Protein AF-A0A536CZK3-F1 (afdb_monomer)

Mean predicted aligned error: 3.75 Å

Solvent-accessible surface area (backbone atoms only — not comparable to full-atom values): 3540 Å² total; per-residue (Å²): 131,84,64,91,40,53,87,32,65,71,45,44,42,54,50,46,71,69,31,79,85,45,71,49,68,67,58,36,53,51,50,58,69,43,56,87,75,51,52,70,70,56,31,47,52,51,45,51,54,51,50,51,52,52,58,74,68,53,132

Secondary structure (DSSP, 8-state):
-----TT-HHHHHHHHHH-SS---HHHHHHHHHHGGGS-HHHHHHHHHHHHHHHHHT--

pLDDT: mean 89.9, std 8.68, range [49.62, 96.44]

Foldseek 3Di:
DQDCDLVGLVNLLVLLVPQPVNVDPVSSVVVSVCSVVDDNVVSVVSVVVSVVSVVVPDD

Sequence (59 aa):
MAEASPENDAWLQGLVDRSPVLADAVLRAHWRRLIPWLSSATRYELAAILLDIEHACAP

Structure (mmCIF, N/CA/C/O backbone):
data_AF-A0A536CZK3-F1
#
_entry.id   AF-A0A536CZK3-F1
#
loop_
_atom_site.group_PDB
_atom_site.id
_atom_site.type_symbol
_atom_site.label_atom_id
_atom_site.label_alt_id
_atom_site.label_comp_id
_atom_site.label_asym_id
_atom_site.label_entity_id
_atom_site.label_seq_id
_atom_site.pdbx_PDB_ins_code
_atom_site.Cartn_x
_atom_site.Cartn_y
_atom_site.Cartn_z
_atom_site.occupancy
_atom_site.B_iso_or_equiv
_atom_site.auth_seq_id
_atom_site.auth_comp_id
_atom_site.auth_asym_id
_atom_site.auth_atom_id
_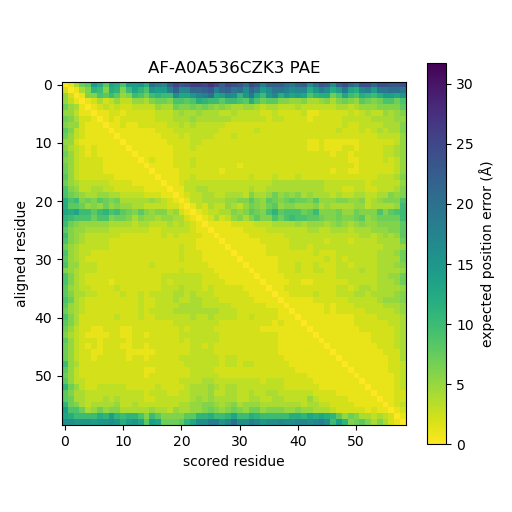atom_site.pdbx_PDB_model_num
ATOM 1 N N . MET A 1 1 ? 0.537 -15.201 11.722 1.00 49.62 1 MET A N 1
ATOM 2 C CA . MET A 1 1 ? 0.558 -14.643 10.353 1.00 49.62 1 MET A CA 1
ATOM 3 C C . MET A 1 1 ? -0.285 -13.385 10.376 1.00 49.62 1 MET A C 1
ATOM 5 O O . MET A 1 1 ? -1.364 -13.444 10.949 1.00 49.62 1 MET A O 1
ATOM 9 N N . ALA A 1 2 ? 0.217 -12.257 9.872 1.00 61.97 2 A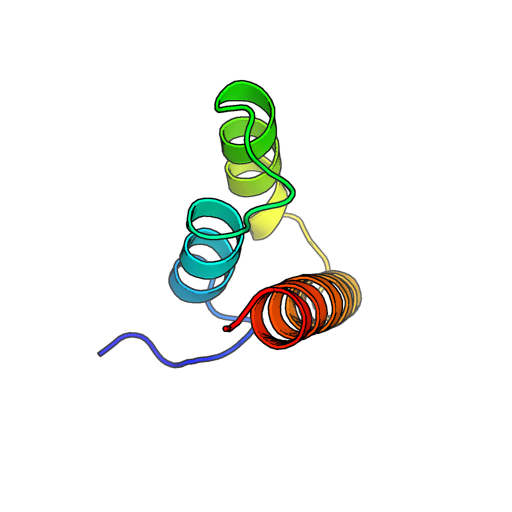LA A N 1
ATOM 10 C CA . ALA A 1 2 ? -0.582 -11.036 9.794 1.00 61.97 2 ALA A CA 1
ATOM 11 C C . ALA A 1 2 ? -1.749 -11.258 8.817 1.00 61.97 2 ALA A C 1
ATOM 13 O O . ALA A 1 2 ? -1.544 -11.807 7.736 1.00 61.97 2 ALA A O 1
ATOM 14 N N . GLU A 1 3 ? -2.958 -10.878 9.218 1.00 81.50 3 GLU A N 1
ATOM 15 C CA . GLU A 1 3 ? -4.156 -10.967 8.382 1.00 81.50 3 GLU A CA 1
ATOM 16 C C . GLU A 1 3 ? -4.001 -10.079 7.139 1.00 81.50 3 GLU A C 1
ATOM 18 O O . GLU A 1 3 ? -3.591 -8.921 7.259 1.00 81.50 3 GLU A O 1
ATOM 23 N N . ALA A 1 4 ? -4.293 -10.623 5.953 1.00 85.38 4 ALA A N 1
ATOM 24 C CA . ALA A 1 4 ? -4.211 -9.895 4.690 1.00 85.38 4 ALA A CA 1
ATOM 25 C C . ALA A 1 4 ? -5.441 -8.998 4.507 1.00 85.38 4 ALA A C 1
ATOM 27 O O . ALA A 1 4 ? -6.415 -9.386 3.867 1.00 85.38 4 ALA A O 1
ATOM 28 N N . SER A 1 5 ? -5.397 -7.814 5.116 1.00 91.25 5 SER A N 1
ATOM 29 C CA . SER A 1 5 ? -6.510 -6.864 5.149 1.00 91.25 5 SER A CA 1
ATOM 30 C C . SER A 1 5 ? -6.005 -5.420 5.025 1.00 91.25 5 SER A C 1
ATOM 32 O O . SER A 1 5 ? -5.032 -5.078 5.701 1.00 91.25 5 SER A O 1
ATOM 34 N N . PRO A 1 6 ? -6.666 -4.539 4.243 1.00 91.81 6 PRO A N 1
ATOM 35 C CA . PRO A 1 6 ? -6.351 -3.103 4.196 1.00 91.81 6 PRO A CA 1
ATOM 36 C C . PRO A 1 6 ? -6.450 -2.397 5.559 1.00 91.81 6 PRO A C 1
ATOM 38 O O . PRO A 1 6 ? -5.777 -1.392 5.804 1.00 91.81 6 PRO A O 1
ATOM 41 N N . GLU A 1 7 ? -7.251 -2.943 6.475 1.00 92.56 7 GLU A N 1
ATOM 42 C CA . GLU A 1 7 ? -7.390 -2.460 7.855 1.00 92.56 7 GLU A CA 1
ATOM 43 C C . GLU A 1 7 ? -6.182 -2.842 8.731 1.00 92.56 7 GLU A C 1
ATOM 45 O O . GLU A 1 7 ? -5.951 -2.242 9.776 1.00 92.56 7 GLU A O 1
ATOM 50 N N . ASN A 1 8 ? -5.362 -3.804 8.301 1.00 94.62 8 ASN A N 1
ATOM 51 C CA . ASN A 1 8 ? -4.133 -4.172 8.989 1.00 94.62 8 ASN A CA 1
ATOM 52 C C . ASN A 1 8 ? -2.975 -3.278 8.521 1.00 94.62 8 ASN A C 1
ATOM 54 O O . ASN A 1 8 ? -2.472 -3.419 7.404 1.00 94.62 8 ASN A O 1
ATOM 58 N N . ASP A 1 9 ? -2.517 -2.386 9.404 1.00 93.62 9 ASP A N 1
ATOM 59 C CA . ASP A 1 9 ? -1.403 -1.462 9.149 1.00 93.62 9 ASP A CA 1
ATOM 60 C C . ASP A 1 9 ? -0.162 -2.177 8.604 1.00 93.62 9 ASP A C 1
ATOM 62 O O . ASP A 1 9 ? 0.419 -1.734 7.616 1.00 93.62 9 ASP A O 1
ATOM 66 N N . ALA A 1 10 ? 0.239 -3.296 9.214 1.00 93.44 10 ALA A N 1
ATOM 67 C CA . ALA A 1 10 ? 1.458 -4.006 8.831 1.00 93.44 10 ALA A CA 1
ATOM 68 C C . ALA A 1 10 ? 1.351 -4.601 7.421 1.00 93.44 10 ALA A C 1
ATOM 70 O O . ALA A 1 10 ? 2.320 -4.595 6.660 1.00 93.44 10 ALA A O 1
ATOM 71 N N . TRP A 1 11 ? 0.166 -5.092 7.057 1.00 94.69 11 TRP A N 1
ATOM 72 C CA . TRP A 1 11 ? -0.075 -5.620 5.719 1.00 94.69 11 TRP A CA 1
ATOM 73 C C . TRP A 1 11 ? -0.047 -4.509 4.664 1.00 94.69 11 TRP A C 1
ATOM 75 O O . TRP A 1 11 ? 0.630 -4.651 3.643 1.00 94.69 11 TRP A O 1
ATOM 85 N N . LEU A 1 12 ? -0.706 -3.377 4.935 1.00 94.38 12 LEU A N 1
ATOM 86 C CA . LEU A 1 12 ? -0.744 -2.235 4.019 1.00 94.38 12 LEU A CA 1
ATOM 87 C C . LEU A 1 12 ? 0.631 -1.559 3.878 1.00 94.38 12 LEU A C 1
ATOM 89 O O . LEU A 1 12 ? 1.031 -1.182 2.778 1.00 94.38 12 LEU A O 1
ATOM 93 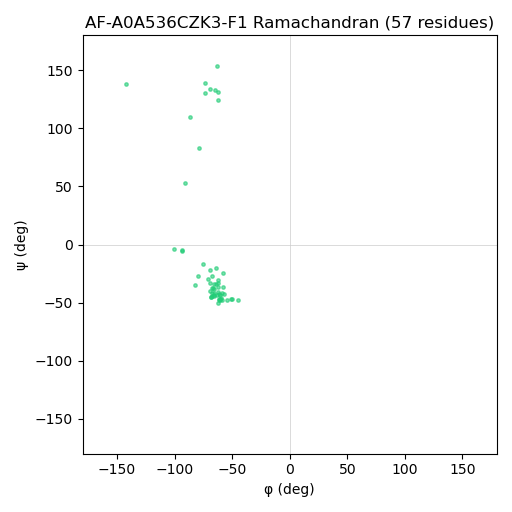N N . GLN A 1 13 ? 1.406 -1.473 4.962 1.00 94.06 13 GLN A N 1
ATOM 94 C CA . GLN A 1 13 ? 2.805 -1.034 4.908 1.00 94.06 13 GLN A CA 1
ATOM 95 C C . GLN A 1 13 ? 3.654 -1.984 4.054 1.00 94.06 13 GLN A C 1
ATOM 97 O O . GLN A 1 13 ? 4.451 -1.528 3.236 1.00 94.06 13 GLN A O 1
ATOM 102 N N . GLY A 1 14 ? 3.429 -3.296 4.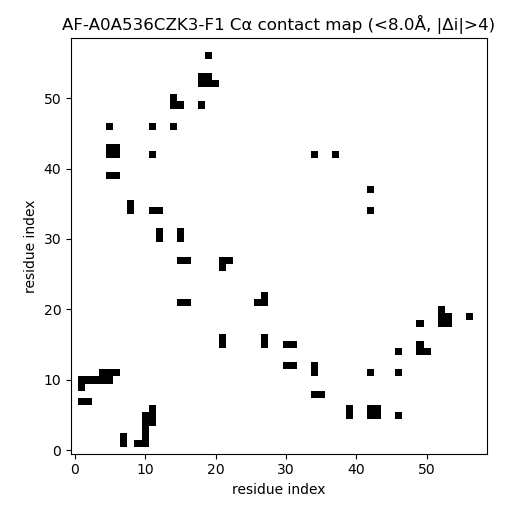169 1.00 94.06 14 GLY A N 1
ATOM 103 C CA . GLY A 1 14 ? 4.092 -4.291 3.329 1.00 94.06 14 GLY A CA 1
ATOM 104 C C . GLY A 1 14 ? 3.765 -4.158 1.836 1.00 94.06 14 GLY A C 1
ATOM 105 O O . GLY A 1 14 ? 4.615 -4.483 1.010 1.00 94.06 14 GLY A O 1
ATOM 106 N N . LEU A 1 15 ? 2.567 -3.682 1.472 1.00 93.44 15 LEU A N 1
ATOM 107 C CA . LEU A 1 15 ? 2.214 -3.338 0.085 1.00 93.44 15 LEU A CA 1
ATOM 108 C C . LEU A 1 15 ? 2.982 -2.109 -0.410 1.00 93.44 15 LEU A C 1
ATOM 110 O O . LEU A 1 15 ? 3.541 -2.121 -1.503 1.00 93.44 15 LEU A O 1
ATOM 114 N N . VAL A 1 16 ? 3.046 -1.062 0.414 1.00 93.75 16 VAL A N 1
ATOM 115 C CA . VAL A 1 16 ? 3.812 0.156 0.113 1.00 93.75 16 VAL A CA 1
ATOM 116 C C . VAL A 1 16 ? 5.292 -0.158 -0.101 1.00 93.75 16 VAL A C 1
ATOM 118 O O . VAL A 1 16 ? 5.907 0.371 -1.025 1.00 93.75 16 VAL A O 1
ATOM 121 N N . ASP A 1 17 ? 5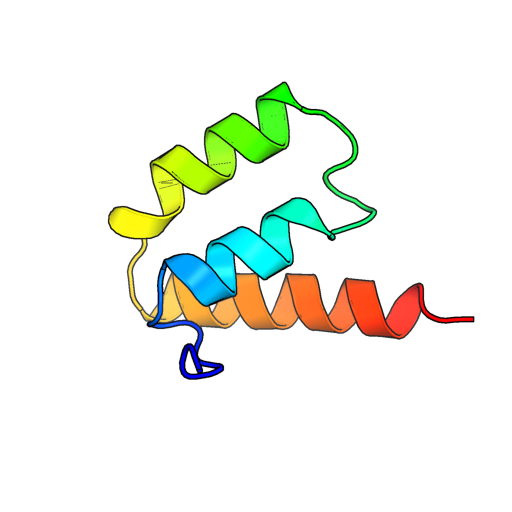.868 -1.035 0.719 1.00 91.94 17 ASP A N 1
ATOM 122 C CA . ASP A 1 17 ? 7.300 -1.330 0.674 1.00 91.94 17 ASP A CA 1
ATOM 123 C C . ASP A 1 17 ? 7.738 -2.093 -0.577 1.00 91.94 17 ASP A C 1
ATOM 125 O O . ASP A 1 17 ? 8.849 -1.856 -1.065 1.00 91.94 17 ASP A O 1
ATOM 129 N N . ARG A 1 18 ? 6.875 -2.967 -1.103 1.00 89.81 18 ARG A N 1
ATOM 130 C CA . ARG A 1 18 ? 7.139 -3.758 -2.314 1.00 89.81 18 ARG A CA 1
ATOM 131 C C . ARG A 1 18 ? 6.619 -3.122 -3.603 1.00 89.81 18 ARG A C 1
ATOM 133 O O . ARG A 1 18 ? 6.899 -3.641 -4.678 1.00 89.81 18 ARG A O 1
ATOM 140 N N . SER A 1 19 ? 5.893 -2.007 -3.507 1.00 89.38 19 SER A N 1
ATOM 141 C CA . SER A 1 19 ? 5.349 -1.317 -4.675 1.00 89.38 19 SER A CA 1
ATOM 142 C C . SER A 1 19 ? 6.471 -0.824 -5.603 1.00 89.38 19 SER A C 1
ATOM 144 O O . SER A 1 19 ? 7.321 -0.043 -5.163 1.00 89.38 19 SER A O 1
ATOM 146 N N . PRO A 1 20 ? 6.464 -1.201 -6.896 1.00 84.62 20 PRO A N 1
ATOM 147 C CA . PRO A 1 20 ? 7.476 -0.751 -7.852 1.00 84.62 20 PRO A CA 1
ATOM 148 C C . PRO A 1 20 ? 7.353 0.745 -8.185 1.00 84.62 20 PRO A C 1
ATOM 150 O O . PRO A 1 20 ? 8.328 1.371 -8.591 1.00 84.62 20 PRO A O 1
ATOM 153 N N . VAL A 1 21 ? 6.171 1.338 -7.979 1.00 83.44 21 VAL A N 1
ATOM 154 C CA .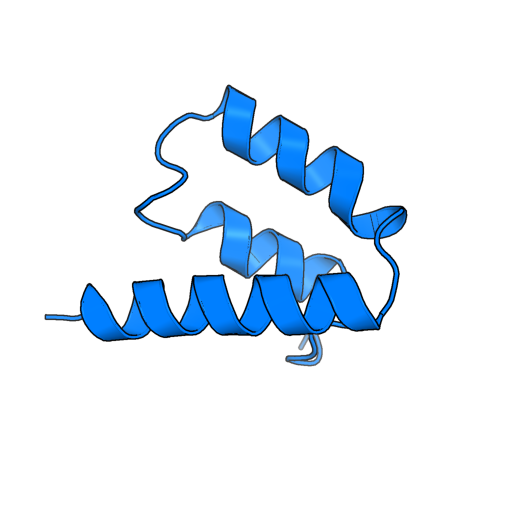 VAL A 1 21 ? 5.903 2.762 -8.244 1.00 83.44 21 VAL A CA 1
ATOM 155 C C . VAL A 1 21 ? 6.420 3.652 -7.110 1.00 83.44 21 VAL A C 1
ATOM 157 O O . VAL A 1 21 ? 6.820 4.792 -7.340 1.00 83.44 21 VAL A O 1
ATOM 160 N N . LEU A 1 22 ? 6.501 3.124 -5.886 1.00 84.19 22 LEU A N 1
ATOM 161 C CA . LEU A 1 22 ? 7.081 3.816 -4.733 1.00 84.19 22 LEU A CA 1
ATOM 162 C C . LEU A 1 22 ? 8.584 3.512 -4.608 1.00 84.19 22 LEU A C 1
ATOM 164 O O . LEU A 1 22 ? 9.071 3.097 -3.557 1.00 84.19 22 LEU A O 1
ATOM 168 N N . ALA A 1 23 ? 9.339 3.722 -5.690 1.00 76.06 23 ALA A N 1
ATOM 169 C CA . ALA A 1 23 ? 10.773 3.424 -5.729 1.00 76.06 23 ALA A CA 1
ATOM 170 C C . ALA A 1 23 ? 11.583 4.254 -4.708 1.00 76.06 23 ALA A C 1
ATOM 172 O O . ALA A 1 23 ? 12.548 3.761 -4.115 1.00 76.06 23 ALA A O 1
ATOM 173 N N . ASP A 1 24 ? 11.156 5.491 -4.444 1.00 89.12 24 ASP A N 1
ATOM 174 C CA . ASP A 1 24 ? 11.819 6.420 -3.529 1.00 89.12 24 ASP A CA 1
ATOM 175 C C . ASP A 1 24 ? 11.606 6.042 -2.044 1.00 89.12 24 ASP A C 1
ATOM 177 O O . ASP A 1 24 ? 10.485 5.810 -1.575 1.00 89.12 24 ASP A O 1
ATOM 181 N N . ALA A 1 25 ? 12.700 5.989 -1.276 1.00 87.62 25 ALA A N 1
ATOM 182 C CA . ALA A 1 25 ? 12.684 5.671 0.152 1.00 87.62 25 ALA A CA 1
ATOM 183 C C . ALA A 1 25 ? 11.973 6.738 1.009 1.00 87.62 25 ALA A C 1
ATOM 185 O O . ALA A 1 25 ? 11.311 6.396 1.992 1.00 87.62 25 ALA A O 1
ATOM 186 N N . VAL A 1 26 ? 12.072 8.016 0.637 1.00 91.94 26 VAL A N 1
ATOM 187 C CA . VAL A 1 26 ? 11.373 9.137 1.282 1.00 91.94 26 VAL A CA 1
ATOM 188 C C . VAL A 1 26 ? 9.872 9.001 1.071 1.00 91.94 26 VAL A C 1
ATOM 190 O O . VAL A 1 26 ? 9.102 9.145 2.023 1.00 91.94 26 VAL A O 1
ATOM 193 N N . LEU A 1 27 ? 9.451 8.660 -0.149 1.00 89.88 27 LEU A N 1
ATOM 194 C CA . LEU A 1 27 ? 8.036 8.488 -0.469 1.00 89.88 27 LEU A CA 1
ATOM 195 C C . LEU A 1 27 ? 7.433 7.289 0.279 1.00 89.88 27 LEU A C 1
ATOM 197 O O . LEU A 1 27 ? 6.351 7.410 0.856 1.00 89.88 27 LEU A O 1
ATOM 201 N N . ARG A 1 28 ? 8.157 6.164 0.370 1.00 92.25 28 ARG A N 1
ATOM 202 C CA . ARG A 1 28 ? 7.745 5.020 1.207 1.00 92.25 28 ARG A CA 1
ATOM 203 C C . ARG A 1 28 ? 7.620 5.401 2.680 1.00 92.25 28 ARG A C 1
ATOM 205 O O . ARG A 1 28 ? 6.609 5.098 3.310 1.00 92.25 28 ARG A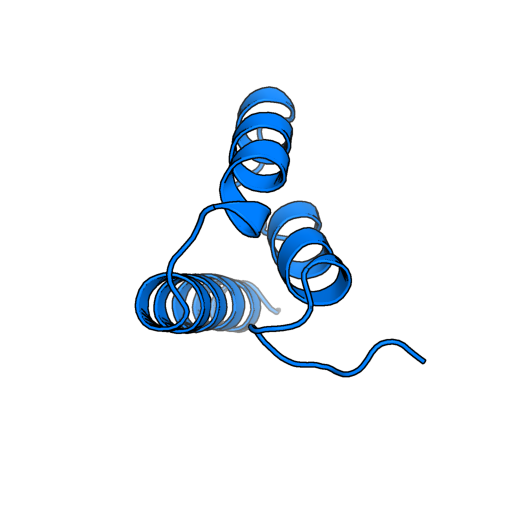 O 1
ATOM 212 N N . ALA A 1 29 ? 8.602 6.117 3.229 1.00 92.69 29 ALA A N 1
ATOM 213 C CA . ALA A 1 29 ? 8.553 6.579 4.616 1.00 92.69 29 ALA A CA 1
ATOM 214 C C . ALA A 1 29 ? 7.377 7.537 4.877 1.00 92.69 29 ALA A C 1
ATOM 216 O O . ALA A 1 29 ? 6.763 7.479 5.944 1.00 92.69 29 ALA A O 1
ATOM 217 N N . HIS A 1 30 ? 7.044 8.394 3.908 1.00 93.56 30 HIS A N 1
ATOM 218 C CA . HIS A 1 30 ? 5.886 9.279 3.981 1.00 93.56 30 HIS A CA 1
ATOM 219 C C . HIS A 1 30 ? 4.577 8.485 4.065 1.00 93.56 30 HIS A C 1
ATOM 221 O O . HIS A 1 30 ? 3.802 8.685 4.999 1.00 93.56 30 HIS A O 1
ATOM 227 N N . TRP A 1 31 ? 4.374 7.516 3.170 1.00 92.44 31 TRP A N 1
ATOM 228 C CA . TRP A 1 31 ? 3.181 6.668 3.184 1.00 92.44 31 TRP A CA 1
ATOM 229 C C . TRP A 1 31 ? 3.048 5.844 4.466 1.00 92.44 31 TRP A C 1
ATOM 231 O O . TRP A 1 31 ? 1.970 5.818 5.057 1.00 92.44 31 TRP A O 1
ATOM 241 N N . ARG A 1 32 ? 4.139 5.252 4.973 1.00 92.38 32 ARG A N 1
ATOM 242 C CA . ARG A 1 32 ? 4.110 4.517 6.253 1.00 92.38 32 ARG A CA 1
ATOM 243 C C . ARG A 1 32 ? 3.655 5.384 7.425 1.00 92.38 32 ARG A C 1
ATOM 245 O O . ARG A 1 32 ? 2.955 4.892 8.303 1.00 92.38 32 ARG A O 1
ATOM 252 N N . ARG A 1 33 ? 4.033 6.668 7.439 1.00 95.00 33 ARG A N 1
ATOM 253 C CA . ARG A 1 33 ? 3.587 7.624 8.465 1.00 95.00 33 ARG A CA 1
ATOM 254 C C . ARG A 1 33 ? 2.115 7.999 8.323 1.00 95.00 33 ARG A C 1
ATOM 256 O O . ARG A 1 33 ? 1.504 8.313 9.337 1.00 95.00 33 ARG A O 1
ATOM 263 N N . LEU A 1 34 ? 1.569 7.987 7.107 1.00 94.56 34 LEU A N 1
ATOM 264 C CA . LEU A 1 34 ? 0.177 8.354 6.838 1.00 94.56 34 LEU A CA 1
ATOM 265 C C . LEU A 1 34 ? -0.816 7.220 7.094 1.00 94.56 34 LEU A C 1
ATOM 267 O O . LEU A 1 34 ? -1.913 7.509 7.555 1.00 94.56 34 LEU A O 1
ATOM 271 N N . ILE A 1 35 ? -0.441 5.961 6.834 1.00 93.88 35 ILE A N 1
ATOM 272 C CA . ILE A 1 35 ? -1.330 4.785 6.935 1.00 93.88 35 ILE A CA 1
ATOM 273 C C . ILE A 1 35 ? -2.200 4.755 8.209 1.00 93.88 35 ILE A C 1
ATOM 275 O O . ILE A 1 35 ? -3.409 4.573 8.062 1.00 93.88 35 ILE A O 1
ATOM 279 N N . PRO A 1 36 ? -1.665 4.990 9.426 1.00 93.75 36 PRO A N 1
ATOM 280 C CA . PRO A 1 36 ? -2.468 4.943 10.655 1.00 93.75 36 PRO A CA 1
ATOM 281 C C . PRO A 1 36 ? -3.572 6.007 10.730 1.00 93.75 36 PRO A C 1
ATOM 283 O O . PRO A 1 36 ? -4.513 5.872 11.505 1.00 93.75 36 PRO A O 1
ATOM 286 N N . TRP A 1 37 ? -3.451 7.076 9.942 1.00 95.88 37 TRP A N 1
ATOM 287 C CA . TRP A 1 37 ? -4.373 8.213 9.919 1.00 95.88 37 TRP A CA 1
ATOM 288 C C . TRP A 1 37 ? -5.365 8.151 8.755 1.00 95.88 37 TRP A C 1
ATOM 290 O O . TRP A 1 37 ? -6.222 9.026 8.631 1.00 95.88 37 TRP A O 1
ATOM 300 N N . LEU A 1 38 ? -5.240 7.154 7.875 1.00 94.81 38 LEU A N 1
ATOM 301 C CA . LEU A 1 38 ? -6.139 6.988 6.742 1.00 94.81 38 LEU A CA 1
ATOM 302 C C . LEU A 1 38 ? -7.501 6.471 7.207 1.00 94.81 38 LEU A C 1
ATOM 304 O O . LEU A 1 38 ? -7.593 5.557 8.027 1.00 94.81 38 LEU A O 1
ATOM 308 N N . SER A 1 39 ? -8.565 7.019 6.620 1.00 96.31 39 SER A N 1
ATOM 309 C CA . SER A 1 39 ? -9.905 6.446 6.762 1.00 96.31 39 SER A CA 1
ATOM 310 C C . SER A 1 39 ? -9.957 5.046 6.144 1.00 96.31 39 SER A C 1
ATOM 312 O O . SER A 1 39 ? -9.223 4.779 5.190 1.00 96.31 39 SER A O 1
ATOM 314 N N . SER A 1 40 ? -10.860 4.177 6.613 1.00 94.44 40 SER A N 1
ATOM 315 C CA . SER A 1 40 ? -11.052 2.848 6.013 1.00 94.44 40 SER A CA 1
ATOM 316 C C . SER A 1 40 ? -11.247 2.925 4.498 1.00 94.44 40 SER A C 1
ATOM 318 O O . SER A 1 40 ? -10.540 2.248 3.763 1.00 94.44 40 SER A O 1
ATOM 320 N N . ALA A 1 41 ? -12.107 3.821 3.999 1.00 96.19 41 ALA A N 1
ATOM 321 C CA . ALA A 1 41 ? -12.325 3.980 2.557 1.00 96.19 41 ALA A CA 1
ATOM 322 C C . ALA A 1 41 ? -11.009 4.236 1.796 1.00 96.19 41 ALA A C 1
ATOM 324 O O . ALA A 1 41 ? -10.689 3.527 0.845 1.00 96.19 41 ALA A O 1
ATOM 325 N N . THR A 1 42 ? -10.187 5.167 2.289 1.00 96.19 42 THR A N 1
ATOM 326 C CA . THR A 1 42 ? -8.883 5.488 1.690 1.00 96.19 42 THR A CA 1
ATOM 327 C C . THR A 1 42 ? -7.900 4.317 1.756 1.00 96.19 42 THR A C 1
ATOM 329 O O . THR A 1 42 ? -7.093 4.135 0.848 1.00 96.19 42 THR A O 1
ATOM 332 N N . ARG A 1 43 ? -7.954 3.499 2.813 1.00 95.69 43 ARG A N 1
ATOM 333 C CA . ARG A 1 43 ? -7.105 2.304 2.949 1.00 95.69 43 ARG A CA 1
ATOM 334 C C . ARG A 1 43 ? -7.463 1.246 1.912 1.00 95.69 43 ARG A C 1
ATOM 336 O O . ARG A 1 43 ? -6.560 0.667 1.314 1.00 95.69 43 ARG A O 1
ATOM 343 N N . TYR A 1 44 ? -8.754 1.024 1.671 1.00 96.25 44 TYR A N 1
ATOM 344 C CA . TYR A 1 44 ? -9.226 0.106 0.632 1.00 96.25 44 TYR A CA 1
ATOM 345 C C . TYR A 1 44 ? -8.863 0.595 -0.772 1.00 96.25 44 TYR A C 1
ATOM 347 O O . TYR A 1 44 ? -8.354 -0.192 -1.567 1.00 96.25 44 TYR A O 1
ATOM 355 N N . GLU A 1 45 ? -9.057 1.884 -1.061 1.00 96.44 45 GLU A N 1
ATOM 356 C CA . GLU A 1 45 ? -8.649 2.484 -2.338 1.00 96.44 45 GLU A CA 1
ATOM 357 C C . GLU A 1 45 ? -7.141 2.340 -2.571 1.00 96.44 45 GLU A C 1
ATOM 359 O O . GLU A 1 45 ? -6.714 1.873 -3.627 1.00 96.44 45 GLU A O 1
ATOM 364 N N . LEU A 1 46 ? -6.327 2.670 -1.562 1.00 94.31 46 LEU A N 1
ATOM 365 C CA . LEU A 1 46 ? -4.875 2.531 -1.638 1.00 94.31 46 LEU A CA 1
ATOM 366 C C . LEU A 1 46 ? -4.460 1.074 -1.872 1.00 94.31 46 LEU A C 1
ATOM 368 O O . LEU A 1 46 ? -3.629 0.806 -2.737 1.00 94.31 46 LEU A O 1
ATOM 372 N N . ALA A 1 47 ? -5.035 0.131 -1.123 1.00 95.19 47 ALA A N 1
ATOM 373 C CA . ALA A 1 47 ? -4.741 -1.288 -1.284 1.00 95.19 47 ALA A CA 1
ATOM 374 C C . ALA A 1 47 ? -5.095 -1.786 -2.692 1.00 95.19 47 ALA A C 1
ATOM 376 O O . ALA A 1 47 ? -4.290 -2.490 -3.296 1.00 95.19 47 ALA A O 1
ATOM 377 N N . ALA A 1 48 ? -6.255 -1.389 -3.225 1.00 95.44 48 ALA A N 1
ATOM 378 C CA . ALA A 1 48 ? -6.682 -1.755 -4.571 1.00 95.44 48 ALA A CA 1
ATOM 379 C C . ALA A 1 48 ? -5.696 -1.250 -5.633 1.00 95.44 48 ALA A C 1
ATOM 381 O O . ALA A 1 48 ? -5.250 -2.035 -6.462 1.00 95.44 48 ALA A O 1
ATOM 382 N N . ILE A 1 49 ? -5.289 0.023 -5.560 1.00 94.00 49 ILE A N 1
ATOM 383 C CA . ILE A 1 49 ? -4.320 0.613 -6.497 1.00 94.00 49 ILE A CA 1
ATOM 384 C C . ILE A 1 49 ? -2.967 -0.106 -6.417 1.00 94.00 49 ILE A C 1
ATOM 386 O O . ILE A 1 49 ? -2.386 -0.455 -7.442 1.00 94.00 49 ILE A O 1
ATOM 390 N N . LEU A 1 50 ? -2.445 -0.335 -5.207 1.00 93.44 50 LEU A N 1
ATOM 391 C CA . LEU A 1 50 ? -1.136 -0.970 -5.030 1.00 93.44 50 LEU A CA 1
ATOM 392 C C . LEU A 1 50 ? -1.127 -2.427 -5.510 1.00 93.44 50 LEU A C 1
ATOM 394 O O . LEU A 1 50 ? -0.136 -2.856 -6.097 1.00 93.44 50 LEU A O 1
ATOM 398 N N . LEU A 1 51 ? -2.215 -3.167 -5.281 1.00 93.50 51 LEU A N 1
ATOM 399 C CA . LEU A 1 51 ? -2.376 -4.538 -5.770 1.00 93.50 51 LEU A CA 1
ATOM 400 C C . LEU A 1 51 ? -2.537 -4.595 -7.292 1.00 93.50 51 LEU A C 1
ATOM 402 O O . LEU A 1 51 ? -1.960 -5.477 -7.921 1.00 93.50 51 LEU A O 1
ATOM 406 N N . ASP A 1 52 ? -3.283 -3.662 -7.884 1.00 94.00 52 ASP A N 1
ATOM 407 C CA . ASP A 1 52 ? -3.459 -3.584 -9.339 1.00 94.00 52 ASP A CA 1
ATOM 408 C C . ASP A 1 52 ? -2.121 -3.311 -10.042 1.00 94.00 52 ASP A C 1
ATOM 410 O O . ASP A 1 52 ? -1.748 -3.998 -10.989 1.00 94.00 52 ASP A O 1
ATOM 414 N N . ILE A 1 53 ? -1.324 -2.388 -9.494 1.00 89.06 53 ILE A N 1
ATOM 415 C CA . ILE A 1 53 ? 0.049 -2.127 -9.945 1.00 89.06 53 ILE A CA 1
ATOM 416 C C . ILE A 1 53 ? 0.935 -3.369 -9.785 1.00 89.06 53 ILE A C 1
ATOM 418 O O . ILE A 1 53 ? 1.677 -3.711 -10.702 1.00 89.06 53 ILE A O 1
ATOM 422 N N . GLU A 1 54 ? 0.891 -4.037 -8.627 1.00 89.50 54 GLU A N 1
ATOM 423 C CA . GLU A 1 54 ? 1.657 -5.266 -8.383 1.00 89.50 54 GLU A CA 1
ATOM 424 C C . GLU A 1 54 ? 1.314 -6.345 -9.418 1.00 89.50 54 GLU A C 1
ATOM 426 O O . GLU A 1 54 ? 2.219 -6.978 -9.959 1.00 89.50 54 GLU A O 1
ATOM 431 N N . HIS A 1 55 ? 0.030 -6.507 -9.746 1.00 89.69 55 HIS A N 1
ATOM 432 C CA . HIS A 1 55 ? -0.427 -7.453 -10.757 1.00 89.69 55 HIS A CA 1
ATOM 433 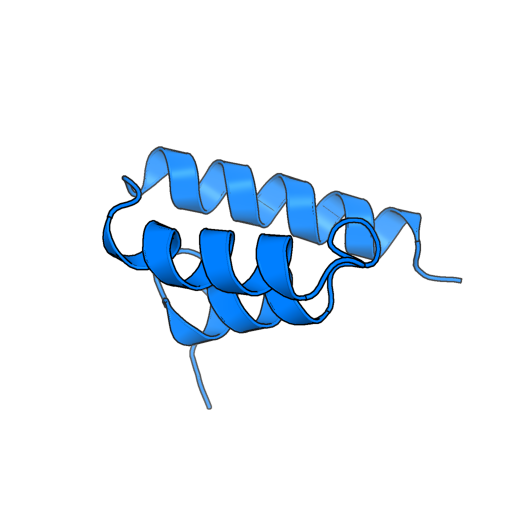C C . HIS A 1 55 ? 0.016 -7.056 -12.171 1.00 89.69 55 HIS A C 1
ATOM 435 O O . HIS A 1 55 ? 0.516 -7.899 -12.910 1.00 89.69 55 HIS A O 1
ATOM 441 N N . ALA A 1 56 ? -0.107 -5.778 -12.536 1.00 88.75 56 ALA A N 1
ATOM 442 C CA . ALA A 1 56 ? 0.284 -5.271 -13.850 1.00 88.75 56 ALA A CA 1
ATOM 443 C C . ALA A 1 56 ? 1.804 -5.312 -14.093 1.00 88.75 56 ALA A C 1
ATOM 445 O O . ALA A 1 56 ? 2.246 -5.383 -15.239 1.00 88.75 56 ALA A O 1
ATOM 446 N N . CYS A 1 57 ? 2.610 -5.243 -13.029 1.00 84.69 57 CYS A N 1
ATOM 447 C CA . CYS A 1 57 ? 4.069 -5.341 -13.093 1.00 84.69 57 CYS A CA 1
ATOM 448 C C . CYS A 1 57 ? 4.608 -6.765 -12.871 1.00 84.69 57 CYS A C 1
ATOM 450 O O . CYS A 1 57 ? 5.823 -6.959 -12.964 1.00 84.69 57 CYS A O 1
ATOM 452 N N . ALA A 1 58 ? 3.753 -7.743 -12.559 1.00 79.75 58 ALA A N 1
ATOM 453 C CA . ALA A 1 58 ? 4.167 -9.136 -12.456 1.00 79.75 58 ALA A CA 1
ATOM 454 C C . ALA A 1 58 ? 4.517 -9.686 -13.861 1.00 79.75 58 ALA A C 1
ATOM 456 O O . ALA A 1 58 ? 3.769 -9.426 -14.805 1.00 79.75 58 ALA A O 1
ATOM 457 N N . PRO A 1 59 ? 5.656 -10.388 -14.021 1.00 62.16 59 PRO A N 1
ATOM 458 C CA . PRO A 1 59 ? 6.104 -10.926 -15.308 1.00 62.16 59 PRO A CA 1
ATOM 459 C C . PRO A 1 59 ? 5.259 -12.100 -15.818 1.00 62.16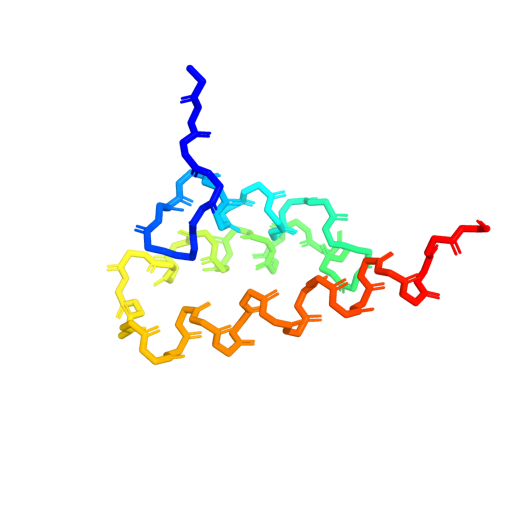 59 PRO A C 1
ATOM 461 O O . PRO A 1 59 ? 4.697 -12.847 -14.983 1.00 62.16 59 PRO A O 1
#

Nearest PDB structures (foldseek):
  5gn1-assembly2_B  TM=6.437E-01  e=2.982E+00  Saccharomyces cerevisiae S288C

Radius of gyration: 10.95 Å; Cα contacts (8 Å, |Δi|>4): 48; chains: 1; bounding box: 25×24×26 Å